Protein AF-A0A940HJF2-F1 (afdb_monomer_lite)

Radius of gyration: 13.8 Å; chains: 1; bounding box: 42×24×44 Å

Sequence (99 aa):
MKKKEFRISFDLPIRGSDIVVPMTAIAELHHSEPYYLLRTIEIISKKNGSTKGDVFLRELRIKQLKGEKENIWVHCDTGRESELSRSAGLAIEASGNDE

Structure (mmCIF, N/CA/C/O backbone):
data_AF-A0A940HJF2-F1
#
_entry.id   AF-A0A940HJF2-F1
#
loop_
_atom_site.group_PDB
_atom_site.id
_atom_site.type_symbol
_atom_site.label_atom_id
_atom_site.label_alt_id
_atom_site.label_comp_id
_atom_site.label_asym_id
_atom_site.label_entity_id
_atom_site.label_seq_id
_atom_site.pdbx_PDB_ins_code
_atom_site.Cartn_x
_atom_site.Cartn_y
_atom_site.Cartn_z
_atom_site.occupancy
_atom_site.B_iso_or_equiv
_atom_site.auth_seq_id
_atom_site.auth_comp_id
_atom_site.auth_asym_id
_atom_site.auth_atom_id
_atom_site.pdbx_PDB_model_num
ATOM 1 N N . MET A 1 1 ? 23.747 -4.749 -2.244 1.00 44.94 1 MET A N 1
ATOM 2 C CA . MET A 1 1 ? 23.207 -3.409 -1.915 1.00 44.94 1 MET A CA 1
ATOM 3 C C . MET A 1 1 ? 22.295 -3.553 -0.710 1.00 44.94 1 MET A C 1
ATOM 5 O O . MET A 1 1 ? 21.502 -4.487 -0.702 1.00 44.94 1 MET A O 1
ATOM 9 N N . LYS A 1 2 ? 22.442 -2.715 0.327 1.00 49.69 2 LYS A N 1
ATOM 10 C CA . LYS A 1 2 ? 21.482 -2.692 1.442 1.00 49.69 2 LYS A CA 1
ATOM 11 C C . LYS A 1 2 ? 20.130 -2.247 0.877 1.00 49.69 2 LYS A C 1
ATOM 13 O O . LYS A 1 2 ? 20.080 -1.245 0.172 1.00 49.69 2 LYS A O 1
ATOM 18 N N . LYS A 1 3 ? 19.076 -3.017 1.133 1.00 62.78 3 LYS A N 1
ATOM 19 C CA . LYS A 1 3 ? 17.700 -2.659 0.775 1.00 62.78 3 LYS A CA 1
ATOM 20 C C . LYS A 1 3 ? 17.348 -1.365 1.530 1.00 62.78 3 LYS A C 1
ATOM 22 O O . LYS A 1 3 ? 17.532 -1.332 2.746 1.00 62.78 3 LYS A O 1
ATOM 27 N N . LYS A 1 4 ? 16.961 -0.286 0.831 1.00 80.44 4 LYS A N 1
ATOM 28 C CA . LYS A 1 4 ? 16.527 0.975 1.470 1.00 80.44 4 LYS A CA 1
ATOM 29 C C . LYS A 1 4 ? 15.100 0.735 1.962 1.00 80.44 4 LYS A C 1
ATOM 31 O O . LYS A 1 4 ? 14.167 0.713 1.164 1.00 80.44 4 LYS A O 1
ATOM 36 N N . GLU A 1 5 ? 14.972 0.465 3.255 1.00 90.62 5 GLU A N 1
ATOM 37 C CA . GLU A 1 5 ? 13.689 0.336 3.943 1.00 90.62 5 GLU A CA 1
ATOM 38 C C . GLU A 1 5 ? 13.383 1.631 4.697 1.00 90.62 5 GLU A C 1
ATOM 40 O O . GLU A 1 5 ? 14.281 2.237 5.285 1.00 90.62 5 GLU A O 1
ATOM 45 N N . PHE A 1 6 ? 12.122 2.049 4.694 1.00 92.25 6 PHE A N 1
ATOM 46 C CA . PHE A 1 6 ? 11.652 3.201 5.461 1.00 92.25 6 PHE A CA 1
ATOM 47 C C . PHE A 1 6 ? 10.230 2.962 5.961 1.00 92.25 6 PHE A C 1
ATOM 49 O O . PHE A 1 6 ? 9.485 2.150 5.413 1.00 92.25 6 PHE A O 1
ATOM 56 N N . ARG A 1 7 ? 9.858 3.642 7.046 1.00 92.56 7 ARG A N 1
ATOM 57 C CA . ARG A 1 7 ? 8.510 3.556 7.605 1.00 92.56 7 ARG A CA 1
ATOM 58 C C . ARG A 1 7 ? 7.634 4.632 6.980 1.00 92.56 7 ARG A C 1
ATOM 60 O O . ARG A 1 7 ? 8.032 5.789 6.953 1.00 92.56 7 ARG A O 1
ATOM 67 N N . ILE A 1 8 ? 6.436 4.244 6.563 1.00 93.75 8 ILE A N 1
ATOM 68 C CA . ILE A 1 8 ? 5.380 5.160 6.136 1.00 93.75 8 ILE A CA 1
ATOM 69 C C . ILE A 1 8 ? 4.223 5.116 7.129 1.00 93.75 8 ILE A C 1
ATOM 71 O O . ILE A 1 8 ? 3.928 4.066 7.707 1.00 93.75 8 ILE A O 1
ATOM 75 N N . SER A 1 9 ? 3.561 6.255 7.288 1.00 93.81 9 SER A N 1
ATOM 76 C CA . SER A 1 9 ? 2.299 6.391 8.012 1.00 93.81 9 SER A CA 1
ATOM 77 C C . SER A 1 9 ? 1.272 6.966 7.052 1.00 93.81 9 SER A C 1
ATOM 79 O O . SER A 1 9 ? 1.584 7.900 6.316 1.00 93.81 9 SER A O 1
ATOM 81 N N . PHE A 1 10 ? 0.069 6.406 7.030 1.00 94.12 10 PHE A N 1
ATOM 82 C CA . PHE A 1 10 ? -0.975 6.843 6.111 1.00 94.12 10 PHE A CA 1
ATOM 83 C C . PHE A 1 10 ? -2.362 6.595 6.679 1.00 94.12 10 PHE A C 1
ATOM 85 O O . PHE A 1 10 ? -2.563 5.728 7.524 1.00 94.12 10 PHE A O 1
ATOM 92 N N . ASP A 1 11 ? -3.320 7.344 6.159 1.00 94.75 11 ASP A N 1
ATOM 93 C CA . ASP A 1 11 ? -4.722 7.242 6.520 1.00 94.75 11 ASP A CA 1
ATOM 94 C C . ASP A 1 11 ? -5.472 6.459 5.436 1.00 94.75 11 ASP A C 1
ATOM 96 O O . ASP A 1 11 ? -5.438 6.804 4.249 1.00 94.75 11 ASP A O 1
ATOM 100 N N . LEU A 1 12 ? -6.130 5.368 5.836 1.00 94.25 12 LEU A N 1
ATOM 101 C CA . LEU A 1 12 ? -6.951 4.542 4.956 1.00 94.25 12 LEU A CA 1
ATOM 102 C C . LEU A 1 12 ? -8.431 4.926 5.114 1.00 94.25 12 LEU A C 1
ATOM 104 O O . LEU A 1 12 ? -9.045 4.555 6.121 1.00 94.25 12 LEU A O 1
ATOM 108 N N . PRO A 1 13 ? -9.033 5.644 4.151 1.00 93.81 13 PRO A N 1
ATOM 109 C CA . PRO A 1 13 ? -10.460 5.929 4.187 1.00 93.81 13 PRO A CA 1
ATOM 110 C C . PRO A 1 13 ? -11.275 4.663 3.889 1.00 93.81 13 PRO A C 1
ATOM 112 O O . PRO A 1 13 ? -10.975 3.899 2.968 1.00 93.81 13 PRO A O 1
ATOM 115 N N . ILE A 1 14 ? -12.347 4.446 4.651 1.00 90.00 14 ILE A N 1
ATOM 116 C CA . ILE A 1 14 ? -13.290 3.356 4.401 1.00 90.00 14 ILE A CA 1
ATOM 117 C C . ILE A 1 14 ? -14.394 3.855 3.473 1.00 90.00 14 ILE A C 1
ATOM 119 O O . ILE A 1 14 ? -15.219 4.693 3.841 1.00 90.00 14 ILE A O 1
ATOM 123 N N . ARG A 1 15 ? -14.417 3.309 2.254 1.00 87.25 15 ARG A N 1
ATOM 124 C CA . ARG A 1 15 ? -15.351 3.709 1.197 1.00 87.25 15 ARG A CA 1
ATOM 125 C C . ARG A 1 15 ? -16.804 3.669 1.678 1.00 87.25 15 ARG A C 1
ATOM 127 O O . ARG A 1 15 ? -17.283 2.639 2.141 1.00 87.25 15 ARG A O 1
ATOM 134 N N . GLY A 1 16 ? -17.510 4.781 1.480 1.00 90.62 16 GLY A N 1
ATOM 135 C CA . GLY A 1 16 ? -18.914 4.924 1.872 1.00 90.62 16 GLY A CA 1
ATOM 136 C C . GLY A 1 16 ? -19.122 5.286 3.345 1.00 90.62 16 GLY A C 1
ATOM 137 O O . GLY A 1 16 ? -20.241 5.172 3.833 1.00 90.62 16 GLY A O 1
ATOM 138 N N . SER A 1 17 ? -18.071 5.711 4.048 1.00 92.94 17 SER A N 1
ATOM 139 C CA . SER A 1 17 ? -18.153 6.210 5.420 1.00 92.94 17 SER A CA 1
ATOM 140 C C . SER A 1 17 ? -17.157 7.344 5.660 1.00 92.94 17 SER A C 1
ATOM 142 O O . SER A 1 17 ? -16.181 7.473 4.924 1.00 92.94 17 SER A O 1
ATOM 144 N N . ASP A 1 18 ? -17.357 8.092 6.743 1.00 91.62 18 ASP A N 1
ATOM 145 C CA . ASP A 1 18 ? -16.402 9.101 7.225 1.00 91.62 18 ASP A CA 1
ATOM 146 C C . ASP A 1 18 ? -15.294 8.488 8.106 1.00 91.62 18 ASP A C 1
ATOM 148 O O . ASP A 1 18 ? -14.543 9.193 8.781 1.00 91.62 18 ASP A O 1
ATOM 152 N N . ILE A 1 19 ? -15.206 7.153 8.152 1.00 90.69 19 ILE A N 1
ATOM 153 C CA . ILE A 1 19 ? -14.219 6.443 8.962 1.00 90.69 19 ILE A CA 1
ATOM 154 C C . ILE A 1 19 ? -12.874 6.454 8.238 1.00 90.69 19 ILE A C 1
ATOM 156 O O . ILE A 1 19 ? -12.753 5.999 7.098 1.00 90.69 19 ILE A O 1
ATOM 160 N N . VAL A 1 20 ? -11.849 6.904 8.957 1.00 91.88 20 VAL A N 1
ATOM 161 C CA . VAL A 1 20 ? -10.450 6.877 8.530 1.00 91.88 20 VAL A CA 1
ATOM 162 C C . VAL A 1 20 ? -9.655 6.009 9.495 1.00 91.88 20 VAL A C 1
ATOM 164 O O . VAL A 1 20 ? -9.697 6.212 10.711 1.00 91.88 20 VAL A 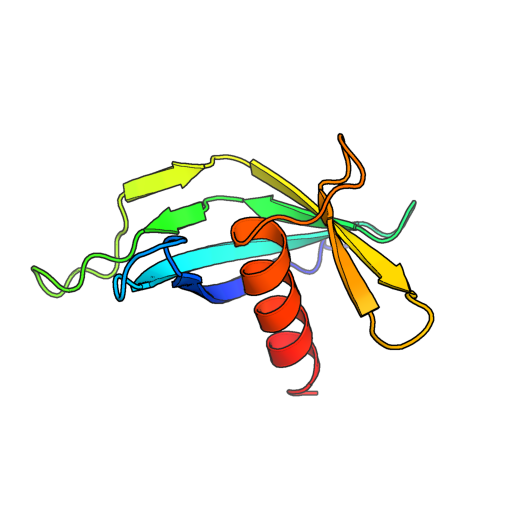O 1
ATOM 167 N N . VAL A 1 21 ? -8.943 5.025 8.951 1.00 91.00 21 VAL A N 1
ATOM 168 C CA . VAL A 1 21 ? -8.133 4.083 9.721 1.00 91.00 21 VAL A CA 1
ATOM 169 C C . VAL A 1 21 ? -6.659 4.469 9.583 1.00 91.00 21 VAL A C 1
ATOM 171 O O . VAL A 1 21 ? -6.096 4.298 8.502 1.00 91.00 21 VAL A O 1
ATOM 174 N N . PRO A 1 22 ? -6.011 4.977 10.644 1.00 92.94 22 PRO A N 1
ATOM 175 C CA . PRO A 1 22 ? -4.594 5.309 10.593 1.00 92.94 22 PRO A CA 1
ATOM 176 C C . PRO A 1 22 ? -3.758 4.029 10.562 1.00 92.94 22 PRO A C 1
ATOM 178 O O . PRO A 1 22 ? -3.984 3.096 11.340 1.00 92.94 22 PRO A O 1
ATOM 181 N N . MET A 1 23 ? -2.776 3.988 9.670 1.00 92.88 23 MET A N 1
ATOM 182 C CA . MET A 1 23 ? -1.956 2.815 9.394 1.00 92.88 23 MET A CA 1
ATOM 183 C C . MET A 1 23 ? -0.464 3.150 9.391 1.00 92.88 23 MET A C 1
ATOM 185 O O . MET A 1 23 ? -0.067 4.275 9.086 1.00 92.88 23 MET A O 1
ATOM 189 N N . THR A 1 24 ? 0.374 2.151 9.677 1.00 94.19 24 THR A N 1
ATOM 190 C CA . THR A 1 24 ? 1.811 2.200 9.352 1.00 94.19 24 THR A CA 1
ATOM 191 C C . THR A 1 24 ? 2.228 0.993 8.535 1.00 94.19 24 THR A C 1
ATOM 193 O O . THR A 1 24 ? 1.598 -0.060 8.620 1.00 94.19 24 THR A O 1
ATOM 196 N N . ALA A 1 25 ? 3.300 1.138 7.761 1.00 94.06 25 ALA A N 1
ATOM 197 C CA . ALA A 1 25 ? 3.952 0.030 7.077 1.00 94.06 25 ALA A CA 1
ATOM 198 C C . ALA A 1 25 ? 5.457 0.285 6.936 1.00 94.06 25 ALA A C 1
ATOM 200 O O . ALA A 1 25 ? 5.920 1.426 6.993 1.00 94.06 25 ALA A O 1
ATOM 201 N N . ILE A 1 26 ? 6.225 -0.780 6.717 1.00 93.94 26 ILE A N 1
ATOM 202 C CA . ILE A 1 26 ? 7.622 -0.699 6.281 1.00 93.94 26 ILE A CA 1
ATOM 203 C C . ILE A 1 26 ? 7.642 -0.870 4.765 1.00 93.94 26 ILE A C 1
ATOM 205 O O . ILE A 1 26 ? 7.239 -1.917 4.268 1.00 93.94 26 ILE A O 1
ATOM 209 N N . ALA A 1 27 ? 8.104 0.140 4.038 1.00 94.62 27 ALA A N 1
ATOM 210 C CA . ALA A 1 27 ? 8.250 0.109 2.591 1.00 94.62 27 ALA A CA 1
ATOM 211 C C . ALA A 1 27 ? 9.685 -0.271 2.199 1.00 94.62 27 ALA A C 1
ATOM 213 O O . ALA A 1 27 ? 10.645 0.335 2.673 1.00 94.62 27 ALA A O 1
ATOM 214 N N . GLU A 1 28 ? 9.827 -1.252 1.309 1.00 93.69 28 GLU A N 1
ATOM 215 C CA . GLU A 1 28 ? 11.089 -1.649 0.678 1.00 93.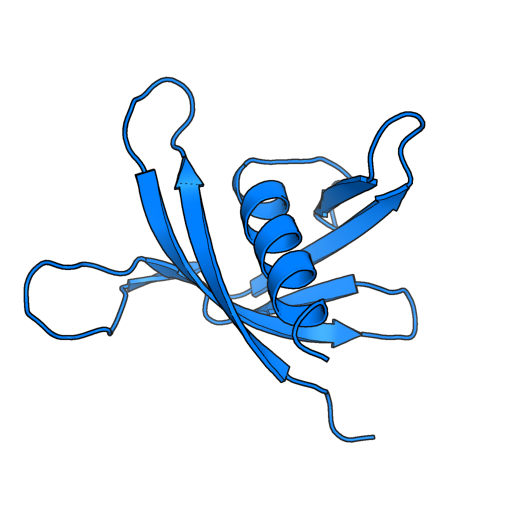69 28 GLU A CA 1
ATOM 216 C C . GLU A 1 28 ? 10.998 -1.438 -0.841 1.00 93.69 28 GLU A C 1
ATOM 218 O O . GLU A 1 28 ? 10.114 -2.003 -1.487 1.00 93.69 28 GLU A O 1
ATOM 223 N N . LEU A 1 29 ? 11.924 -0.671 -1.428 1.00 91.75 29 LEU A N 1
ATOM 224 C CA . LEU A 1 29 ? 12.015 -0.499 -2.884 1.00 91.75 29 LEU A CA 1
ATOM 225 C C . LEU A 1 29 ? 12.781 -1.658 -3.543 1.00 91.75 29 LEU A C 1
ATOM 227 O O . LEU A 1 29 ? 13.921 -1.955 -3.182 1.00 91.75 29 LEU A O 1
ATOM 231 N N . HIS A 1 30 ? 12.182 -2.259 -4.571 1.00 89.94 30 HIS A N 1
ATOM 232 C CA . HIS A 1 30 ? 12.798 -3.273 -5.426 1.00 89.94 30 HIS A CA 1
ATOM 233 C C . HIS A 1 30 ? 13.079 -2.706 -6.825 1.00 89.94 30 HIS A C 1
ATOM 235 O O . HIS A 1 30 ? 12.211 -2.082 -7.420 1.00 89.94 30 HIS A O 1
ATOM 241 N N . HIS A 1 31 ? 14.289 -2.919 -7.362 1.00 80.44 31 HIS A N 1
ATOM 242 C CA . HIS A 1 31 ? 14.780 -2.206 -8.558 1.00 80.44 31 HIS A CA 1
ATOM 243 C C . HIS A 1 31 ? 14.698 -2.972 -9.891 1.00 80.44 31 HIS A C 1
ATOM 245 O O . HIS A 1 31 ? 14.844 -2.348 -10.936 1.00 80.44 31 HIS A O 1
ATOM 251 N N . SER A 1 32 ? 14.512 -4.298 -9.893 1.00 72.81 32 SER A N 1
ATOM 252 C CA . SER A 1 32 ? 14.477 -5.088 -11.142 1.00 72.81 32 SER A CA 1
ATOM 253 C C . SER A 1 32 ? 13.238 -4.786 -11.992 1.00 72.81 32 SER A C 1
ATOM 255 O O . SER A 1 32 ? 13.313 -4.776 -13.213 1.00 72.81 32 SER A O 1
ATOM 257 N N . GLU A 1 33 ? 12.130 -4.480 -11.320 1.00 77.75 33 GLU A N 1
ATOM 258 C CA . GLU A 1 33 ? 10.936 -3.806 -11.828 1.00 77.75 33 GLU A CA 1
ATOM 259 C C . GLU A 1 33 ? 10.507 -2.883 -10.682 1.00 77.75 33 GLU A C 1
ATOM 261 O O . GLU A 1 33 ? 10.277 -3.411 -9.595 1.00 77.75 33 GLU A O 1
ATOM 266 N N . PRO A 1 34 ? 10.481 -1.546 -10.830 1.00 86.88 34 PRO A N 1
ATOM 267 C CA . PRO A 1 34 ? 10.284 -0.660 -9.688 1.00 86.88 34 PRO A CA 1
ATOM 268 C C . PRO A 1 34 ? 8.922 -0.904 -9.030 1.00 86.88 34 PRO A C 1
ATOM 270 O O . PRO A 1 34 ? 7.877 -0.512 -9.551 1.00 86.88 34 PRO A O 1
ATOM 273 N N . TYR A 1 35 ? 8.949 -1.564 -7.874 1.00 93.25 35 TYR A N 1
ATOM 274 C CA . TYR A 1 35 ? 7.799 -1.781 -7.006 1.00 93.25 35 TYR A CA 1
ATOM 275 C C . TYR A 1 35 ? 8.216 -1.624 -5.545 1.00 93.25 35 TYR A C 1
ATOM 277 O O . TYR A 1 35 ? 9.378 -1.821 -5.180 1.00 93.25 35 TYR A O 1
ATOM 285 N N . TYR A 1 36 ? 7.245 -1.296 -4.702 1.00 94.38 36 TYR A N 1
ATOM 286 C CA . TYR A 1 36 ? 7.405 -1.251 -3.258 1.00 94.38 36 TYR A CA 1
ATOM 287 C C . TYR A 1 36 ? 6.766 -2.485 -2.634 1.00 94.38 36 TYR A C 1
ATOM 289 O O . TYR A 1 36 ? 5.605 -2.809 -2.899 1.00 94.38 36 TYR A O 1
ATOM 297 N N . LEU A 1 37 ? 7.536 -3.178 -1.801 1.00 95.06 37 LEU A N 1
ATOM 298 C CA . LEU A 1 37 ? 7.031 -4.194 -0.892 1.00 95.06 37 LEU A CA 1
ATOM 299 C C . LEU A 1 37 ? 6.728 -3.519 0.444 1.00 95.06 37 LEU A C 1
ATOM 301 O O . LEU A 1 37 ? 7.637 -3.112 1.163 1.00 95.06 37 LEU A O 1
ATOM 305 N N . LEU A 1 38 ? 5.449 -3.408 0.769 1.00 94.62 38 LEU A N 1
ATOM 306 C CA . LEU A 1 38 ? 4.984 -2.977 2.076 1.00 94.62 38 LEU A CA 1
ATOM 307 C C . LEU A 1 38 ? 4.897 -4.192 2.988 1.00 94.62 38 LEU A C 1
ATOM 309 O O . LEU A 1 38 ? 4.241 -5.173 2.641 1.00 94.62 38 LEU A O 1
ATOM 313 N N . ARG A 1 39 ? 5.532 -4.126 4.153 1.00 93.12 39 ARG A N 1
ATOM 314 C CA . ARG A 1 39 ? 5.481 -5.156 5.193 1.00 93.12 39 ARG A CA 1
ATOM 315 C C . ARG A 1 39 ? 4.940 -4.594 6.488 1.00 93.12 39 ARG A C 1
ATOM 317 O O . ARG A 1 39 ? 4.955 -3.379 6.689 1.00 93.12 39 ARG A O 1
ATOM 3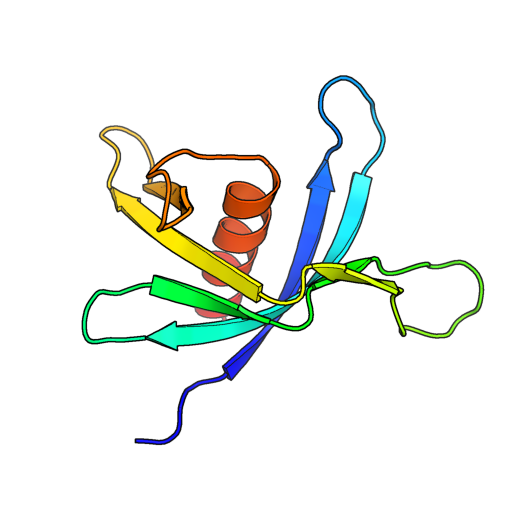24 N N . THR A 1 40 ? 4.487 -5.508 7.349 1.00 90.44 40 THR A N 1
ATOM 325 C CA . THR A 1 40 ? 4.004 -5.199 8.704 1.00 90.44 40 THR A CA 1
ATOM 326 C C . THR A 1 40 ? 2.995 -4.052 8.670 1.00 90.44 40 THR A C 1
ATOM 328 O O . THR A 1 40 ? 3.205 -3.018 9.298 1.00 90.44 40 THR A O 1
ATOM 331 N N . ILE A 1 41 ? 1.948 -4.203 7.850 1.00 91.06 41 ILE A N 1
ATOM 332 C CA . ILE A 1 41 ? 0.906 -3.187 7.72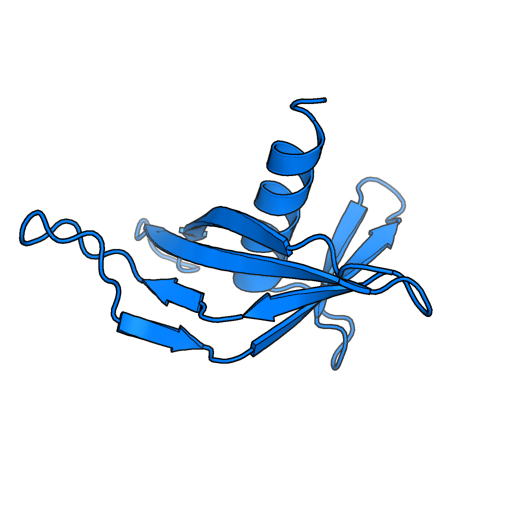5 1.00 91.06 41 ILE A CA 1
ATOM 333 C C . ILE A 1 41 ? 0.034 -3.281 8.975 1.00 91.06 41 ILE A C 1
ATOM 335 O O . ILE A 1 41 ? -0.658 -4.279 9.186 1.00 91.06 41 ILE A O 1
ATOM 339 N N . GLU A 1 42 ? 0.096 -2.253 9.810 1.00 93.19 42 GLU A N 1
ATOM 340 C CA . GLU A 1 42 ? -0.501 -2.218 11.145 1.00 93.19 42 GLU A CA 1
ATOM 341 C C . GLU A 1 42 ? -1.566 -1.124 11.236 1.00 93.19 42 GLU A C 1
ATOM 343 O O . GLU A 1 42 ? -1.343 -0.010 10.762 1.00 93.19 42 GLU A O 1
ATOM 348 N N . ILE A 1 43 ? -2.703 -1.417 11.876 1.00 90.25 43 ILE A N 1
ATOM 349 C CA . ILE A 1 43 ? -3.710 -0.407 12.243 1.00 90.25 43 ILE A CA 1
ATOM 350 C C . ILE A 1 43 ? -3.293 0.245 13.557 1.00 90.25 43 ILE A C 1
ATOM 352 O O . ILE A 1 43 ? -3.226 -0.426 14.585 1.00 90.25 43 ILE A O 1
ATOM 356 N N . ILE A 1 44 ? -3.078 1.558 13.566 1.00 86.50 44 ILE A N 1
ATOM 357 C CA . ILE A 1 44 ? -2.708 2.281 14.784 1.00 86.50 44 ILE A CA 1
ATOM 358 C C . ILE A 1 44 ? -3.960 2.545 15.623 1.00 86.50 44 ILE A C 1
ATOM 360 O O . ILE A 1 44 ? -4.800 3.378 15.286 1.00 86.50 44 ILE A O 1
ATOM 364 N N . SER A 1 45 ? -4.075 1.897 16.778 1.00 73.69 45 SER A N 1
ATOM 365 C CA . SER A 1 45 ? -5.112 2.248 17.747 1.00 73.69 45 SER A CA 1
ATOM 366 C C . SER A 1 45 ? -4.616 3.358 18.672 1.00 73.69 45 SER A C 1
ATOM 368 O O . SER A 1 45 ? -3.682 3.165 19.446 1.00 73.69 45 SER A O 1
ATOM 370 N N . LYS A 1 46 ? -5.271 4.527 18.668 1.00 62.81 46 LYS A N 1
ATOM 371 C CA . LYS A 1 46 ? -4.972 5.610 19.631 1.00 62.81 46 LYS A CA 1
ATOM 372 C C . LYS A 1 46 ? -5.388 5.275 21.072 1.00 62.81 46 LYS A C 1
ATOM 374 O O . LYS A 1 46 ? -5.208 6.101 21.963 1.00 62.81 46 LYS A O 1
ATOM 379 N N . LYS A 1 47 ? -5.973 4.098 21.326 1.00 57.53 47 LYS A N 1
ATOM 380 C CA . LYS A 1 47 ? -6.788 3.888 22.525 1.00 57.53 47 LYS A CA 1
ATOM 381 C C . LYS A 1 47 ? -6.014 3.791 23.844 1.00 57.53 47 LYS A C 1
ATOM 383 O O . LYS A 1 47 ? -6.654 3.998 24.857 1.00 57.53 47 LYS A O 1
ATOM 388 N N . ASN A 1 48 ? -4.697 3.546 23.869 1.00 50.66 48 ASN A N 1
ATOM 389 C CA . ASN A 1 48 ? -3.969 3.297 25.133 1.00 50.66 48 ASN A CA 1
ATOM 390 C C . ASN A 1 48 ? -2.513 3.819 25.192 1.00 50.66 48 ASN A C 1
ATOM 392 O O . ASN A 1 48 ? -1.707 3.301 25.960 1.00 50.66 48 ASN A O 1
ATOM 396 N N . GLY A 1 49 ? -2.122 4.807 24.382 1.00 53.25 49 GLY A N 1
ATOM 397 C CA . GLY A 1 49 ? -0.751 5.355 24.424 1.00 53.25 49 GLY A CA 1
ATOM 398 C C . GLY A 1 49 ? 0.360 4.402 23.946 1.00 53.25 49 GLY A C 1
ATOM 399 O O . GLY A 1 49 ? 1.520 4.800 23.895 1.00 53.25 49 GLY A O 1
ATOM 400 N N . SER A 1 50 ? 0.029 3.170 23.544 1.00 53.72 50 SER A N 1
ATOM 401 C CA . SER A 1 50 ? 0.937 2.267 22.841 1.00 53.72 50 SER A CA 1
ATOM 402 C C . SER A 1 50 ? 0.744 2.395 21.333 1.00 53.72 50 SER A C 1
ATOM 404 O O . SER A 1 50 ? -0.326 2.088 20.817 1.00 53.72 50 SER A O 1
ATOM 406 N N . THR A 1 51 ? 1.798 2.764 20.612 1.00 57.44 51 THR A N 1
ATOM 407 C CA . THR A 1 51 ? 1.827 2.869 19.141 1.00 57.44 51 THR A CA 1
ATOM 408 C C . THR A 1 51 ? 1.862 1.514 18.423 1.00 57.44 51 THR A C 1
ATOM 410 O O . THR A 1 51 ? 2.088 1.475 17.219 1.00 57.44 51 THR A O 1
ATOM 413 N N . LYS A 1 52 ? 1.694 0.399 19.148 1.00 59.41 52 LYS A N 1
ATOM 414 C CA . LYS A 1 52 ? 1.631 -0.936 18.548 1.00 59.41 52 LYS A CA 1
ATOM 415 C C . LYS A 1 52 ? 0.250 -1.146 17.950 1.00 59.41 52 LYS A C 1
ATOM 417 O O . LYS A 1 52 ? -0.742 -1.084 18.677 1.00 59.41 52 LYS A O 1
ATOM 422 N N . GLY A 1 53 ? 0.214 -1.362 16.641 1.00 65.62 53 GLY A N 1
ATOM 423 C CA . GLY A 1 53 ? -1.007 -1.672 15.925 1.00 65.62 53 GLY A CA 1
ATOM 424 C C . GLY A 1 53 ? -1.240 -3.169 15.776 1.00 65.62 53 GLY A C 1
ATOM 425 O O . GLY A 1 53 ? -0.309 -3.971 15.862 1.00 65.62 53 GLY A O 1
ATOM 426 N N . ASP A 1 54 ? -2.493 -3.544 15.534 1.00 78.38 54 ASP A N 1
ATOM 427 C CA . ASP A 1 54 ? -2.815 -4.903 15.108 1.00 78.38 54 ASP A CA 1
ATOM 428 C C . ASP A 1 54 ? -2.374 -5.078 13.652 1.00 78.38 54 ASP A C 1
ATOM 430 O O . ASP A 1 54 ? -2.661 -4.232 12.797 1.00 78.38 54 ASP A O 1
ATOM 434 N N . VAL A 1 55 ? -1.662 -6.174 13.364 1.00 80.88 55 VAL A N 1
ATOM 435 C CA . VAL A 1 55 ? -1.220 -6.489 12.000 1.00 80.88 55 VAL A CA 1
ATOM 436 C C . VAL A 1 55 ? -2.450 -6.780 11.147 1.00 80.88 55 VAL A C 1
ATOM 438 O O . VAL A 1 55 ? -3.103 -7.809 11.306 1.00 80.88 55 VAL A O 1
ATOM 441 N N . PHE A 1 56 ? -2.739 -5.873 10.221 1.00 84.25 56 PHE A N 1
ATOM 442 C CA . PHE A 1 56 ? -3.841 -5.980 9.276 1.00 84.25 56 PHE A CA 1
ATOM 443 C C . PHE A 1 56 ? -3.459 -6.837 8.073 1.00 84.25 56 PHE A C 1
ATOM 445 O O . PHE A 1 56 ? -4.198 -7.736 7.676 1.00 84.25 56 PHE A O 1
ATOM 452 N N . LEU A 1 57 ? -2.278 -6.581 7.506 1.00 86.62 57 LEU A N 1
ATOM 453 C CA . LEU A 1 57 ? -1.789 -7.286 6.329 1.00 86.62 57 LEU A CA 1
ATOM 454 C C . LEU A 1 57 ? -0.282 -7.513 6.443 1.00 86.62 57 LEU A C 1
ATOM 456 O O . LEU A 1 57 ? 0.484 -6.626 6.819 1.00 86.62 57 LEU A O 1
ATOM 460 N N . ARG A 1 58 ? 0.154 -8.735 6.129 1.00 85.75 58 ARG A N 1
ATOM 461 C CA . ARG A 1 58 ? 1.568 -9.107 6.265 1.00 85.75 58 ARG A CA 1
ATOM 462 C C . ARG A 1 58 ? 2.428 -8.436 5.209 1.00 85.75 58 ARG A C 1
ATOM 464 O O . ARG A 1 58 ? 3.467 -7.878 5.549 1.00 8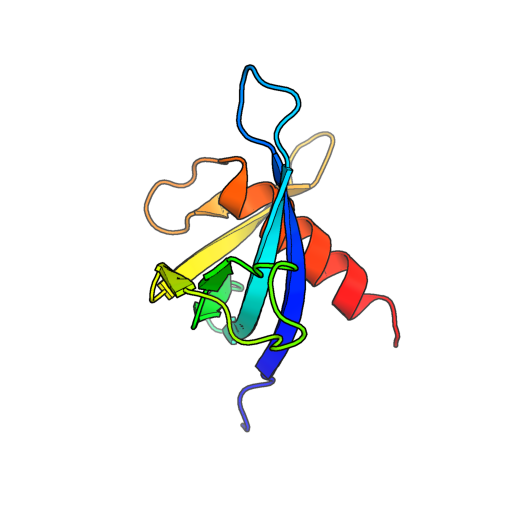5.75 58 ARG A O 1
ATOM 471 N N . GLU A 1 59 ? 1.983 -8.512 3.959 1.00 93.19 59 GLU A N 1
ATOM 472 C CA . GLU A 1 59 ? 2.714 -8.005 2.808 1.00 93.19 59 GLU A CA 1
ATOM 473 C C . GLU A 1 59 ? 1.754 -7.468 1.744 1.00 93.19 59 GLU A C 1
ATOM 475 O O . GLU A 1 59 ? 0.699 -8.054 1.501 1.00 93.19 59 GLU A O 1
ATOM 480 N N . LEU A 1 60 ? 2.149 -6.382 1.084 1.00 94.50 60 LEU A N 1
ATOM 481 C CA . LEU A 1 60 ? 1.484 -5.841 -0.095 1.00 94.50 60 LEU A CA 1
ATOM 482 C C . LEU A 1 60 ? 2.535 -5.379 -1.096 1.00 94.50 60 LEU A C 1
ATOM 484 O O . LEU A 1 60 ? 3.486 -4.695 -0.728 1.00 94.50 60 LEU A O 1
ATOM 488 N N . ARG A 1 61 ? 2.364 -5.728 -2.370 1.00 95.81 61 ARG A N 1
ATOM 489 C CA . ARG A 1 61 ? 3.239 -5.246 -3.443 1.00 95.81 61 ARG A CA 1
ATOM 490 C C . ARG A 1 61 ? 2.492 -4.223 -4.267 1.00 95.81 61 ARG A C 1
ATOM 492 O O . ARG A 1 61 ? 1.497 -4.569 -4.902 1.00 95.81 61 ARG A O 1
ATOM 499 N N . ILE A 1 62 ? 2.998 -2.999 -4.299 1.00 96.56 62 ILE A N 1
ATOM 500 C CA . ILE A 1 62 ? 2.421 -1.925 -5.103 1.00 96.56 62 ILE A CA 1
ATOM 501 C C . ILE A 1 62 ? 3.454 -1.341 -6.054 1.00 96.56 62 ILE A C 1
ATOM 503 O O . ILE A 1 62 ? 4.648 -1.332 -5.766 1.00 96.56 62 ILE A O 1
ATOM 507 N N . LYS A 1 63 ? 2.988 -0.836 -7.189 1.00 95.44 63 LYS A N 1
ATOM 508 C CA . LYS A 1 63 ? 3.813 -0.104 -8.147 1.00 95.44 63 LYS A CA 1
ATOM 509 C C . LYS A 1 63 ? 3.074 1.130 -8.632 1.00 95.44 63 LYS A C 1
ATOM 511 O O . LYS A 1 63 ? 1.843 1.148 -8.672 1.00 95.44 63 LYS A O 1
ATOM 516 N N . GLN A 1 64 ? 3.842 2.137 -9.017 1.00 95.00 64 GLN A N 1
ATOM 517 C CA . GLN A 1 64 ? 3.312 3.335 -9.641 1.00 95.00 64 GLN A CA 1
ATOM 518 C C . GLN A 1 64 ? 3.160 3.080 -11.144 1.00 95.00 64 GLN A C 1
ATOM 520 O O . GLN A 1 64 ? 4.094 2.618 -11.804 1.00 95.00 64 GLN A O 1
ATOM 525 N N . LEU A 1 65 ? 1.986 3.371 -11.693 1.00 93.31 65 LEU A N 1
ATOM 526 C CA . LEU A 1 65 ? 1.769 3.458 -13.131 1.00 93.31 65 LEU A CA 1
ATOM 527 C C . LEU A 1 65 ? 1.631 4.928 -13.508 1.00 93.31 65 LEU A C 1
ATOM 529 O O . LEU A 1 65 ? 0.892 5.673 -12.865 1.00 93.31 65 LEU A O 1
ATOM 533 N N . LYS A 1 66 ? 2.321 5.341 -14.571 1.00 88.69 66 LYS A N 1
ATOM 534 C CA . LYS A 1 66 ? 2.109 6.662 -15.166 1.00 88.69 66 LYS A CA 1
ATOM 535 C C . LYS A 1 66 ? 0.756 6.663 -15.869 1.00 88.69 66 LYS A C 1
ATOM 537 O O . LYS A 1 66 ? 0.604 5.985 -16.884 1.00 88.69 66 LYS A O 1
ATOM 542 N N . GLY A 1 67 ? -0.218 7.376 -15.317 1.00 81.06 67 GLY A N 1
ATOM 543 C CA . GLY A 1 67 ? -1.471 7.660 -16.007 1.00 81.06 67 GLY A CA 1
ATOM 544 C C . GLY A 1 67 ? -1.340 8.888 -16.908 1.00 81.06 67 GLY A C 1
ATOM 545 O O . GLY A 1 67 ? -0.359 9.627 -16.851 1.00 81.06 67 GLY A O 1
ATOM 546 N N . GLU A 1 68 ? -2.347 9.114 -17.752 1.00 79.69 68 GLU A N 1
ATOM 547 C CA . GLU A 1 68 ? -2.371 10.254 -18.683 1.00 79.69 68 GLU A CA 1
ATOM 548 C C . GLU A 1 68 ? -2.503 11.611 -17.974 1.00 79.69 68 GLU A C 1
ATOM 550 O O . GLU A 1 68 ? -2.053 12.628 -18.497 1.00 79.69 68 GLU A O 1
ATOM 555 N N . LYS A 1 69 ? -3.136 11.630 -16.794 1.00 82.06 69 LYS A N 1
ATOM 556 C CA . LYS A 1 69 ? -3.387 12.843 -15.996 1.00 82.06 69 LYS A CA 1
ATOM 557 C C . LYS A 1 69 ? -2.631 12.854 -14.675 1.00 82.06 69 LYS A C 1
ATOM 559 O O . LYS A 1 69 ? -2.171 13.906 -14.247 1.00 82.06 69 LYS A O 1
ATOM 564 N N . GLU A 1 70 ? -2.516 11.695 -14.041 1.0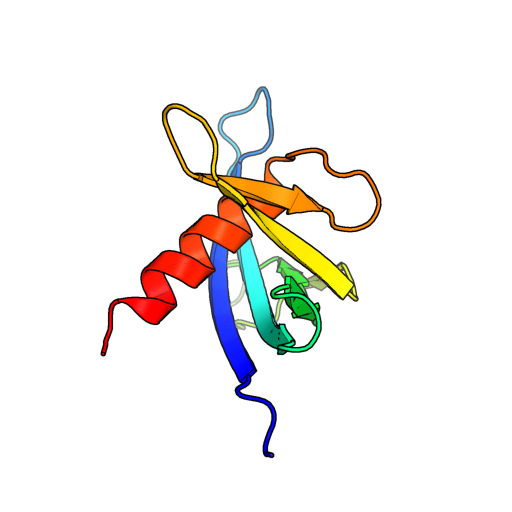0 85.50 70 GLU A N 1
ATOM 565 C CA . GLU A 1 70 ? -1.848 11.524 -12.758 1.00 85.50 70 GLU A CA 1
ATOM 566 C C . GLU A 1 70 ? -1.211 10.141 -12.669 1.00 85.50 70 GLU A C 1
ATOM 568 O O . GLU A 1 70 ? -1.608 9.203 -13.368 1.00 85.50 70 GLU A O 1
ATOM 573 N N . ASN A 1 71 ? -0.206 10.018 -11.810 1.00 89.62 71 ASN A N 1
ATOM 574 C CA . ASN A 1 71 ? 0.339 8.719 -11.461 1.00 89.62 71 ASN A CA 1
ATOM 575 C C . ASN A 1 71 ? -0.648 7.992 -10.544 1.00 89.62 71 ASN A C 1
ATOM 577 O O . ASN A 1 71 ? -1.188 8.589 -9.618 1.00 89.62 71 ASN A O 1
ATOM 581 N N . ILE A 1 72 ? -0.848 6.697 -10.781 1.00 93.88 72 ILE A N 1
ATOM 582 C CA . ILE A 1 72 ? -1.733 5.858 -9.968 1.00 93.88 72 ILE A CA 1
ATOM 583 C C . ILE A 1 72 ? -0.942 4.742 -9.298 1.00 93.88 72 ILE A C 1
ATOM 585 O O . ILE A 1 72 ? 0.010 4.202 -9.870 1.00 93.88 72 ILE A O 1
ATOM 589 N N . TRP A 1 73 ? -1.358 4.362 -8.095 1.00 95.81 73 TRP A N 1
ATOM 590 C CA . TRP A 1 73 ? -0.715 3.302 -7.326 1.00 95.81 73 TRP A CA 1
ATOM 591 C C . TRP A 1 73 ? -1.569 2.047 -7.321 1.00 95.81 73 TRP A C 1
ATOM 593 O O . TRP A 1 73 ? -2.676 2.009 -6.778 1.00 95.81 73 TRP A O 1
ATOM 603 N N . VAL A 1 74 ? -1.031 0.985 -7.910 1.00 96.25 74 VAL A N 1
ATOM 604 C CA . VAL A 1 74 ? -1.762 -0.263 -8.136 1.00 96.25 74 VAL A CA 1
ATOM 605 C C . VAL A 1 74 ? -1.091 -1.433 -7.447 1.00 96.25 74 VAL A C 1
ATOM 607 O O . VAL A 1 74 ? 0.126 -1.445 -7.252 1.00 96.25 74 VAL A O 1
ATOM 610 N N . HIS A 1 75 ? -1.878 -2.458 -7.137 1.00 95.94 75 HIS A N 1
ATOM 611 C CA . HIS A 1 75 ? -1.331 -3.740 -6.709 1.00 95.94 75 HIS A CA 1
ATOM 612 C C . HIS A 1 75 ? -0.595 -4.424 -7.861 1.00 95.94 75 HIS A C 1
ATOM 614 O O . HIS A 1 75 ? -1.052 -4.410 -9.006 1.00 95.94 75 HIS A O 1
ATOM 620 N N . CYS A 1 76 ? 0.544 -5.046 -7.569 1.00 94.25 76 CYS A N 1
ATOM 621 C CA . CYS A 1 76 ? 1.358 -5.701 -8.594 1.00 94.25 76 CYS A CA 1
ATOM 622 C C . CYS A 1 76 ? 0.695 -6.951 -9.189 1.00 94.25 76 CYS A C 1
ATOM 624 O O . CYS A 1 76 ? 0.957 -7.271 -10.344 1.00 94.25 76 CYS A O 1
ATOM 626 N N . ASP A 1 77 ? -0.138 -7.647 -8.416 1.00 91.75 77 ASP A N 1
ATOM 627 C CA . ASP A 1 77 ? -0.794 -8.902 -8.797 1.00 91.75 77 ASP A CA 1
ATOM 628 C C . ASP A 1 77 ? -2.004 -8.699 -9.723 1.00 91.75 77 ASP A C 1
ATOM 630 O O . ASP A 1 77 ? -2.224 -9.484 -10.642 1.00 91.75 77 ASP A O 1
ATOM 634 N N . THR A 1 78 ? -2.776 -7.636 -9.504 1.00 93.38 78 THR A N 1
ATOM 635 C CA . THR A 1 78 ? -4.018 -7.354 -10.237 1.00 93.38 78 THR A CA 1
ATOM 636 C C . THR A 1 78 ? -3.893 -6.191 -11.213 1.00 93.38 78 THR A C 1
ATOM 638 O O . THR A 1 78 ? -4.733 -6.054 -12.101 1.00 93.38 78 THR A O 1
ATOM 641 N N . GLY A 1 79 ? -2.891 -5.322 -11.042 1.00 93.12 79 GLY A N 1
ATOM 642 C CA . GLY A 1 79 ? -2.772 -4.070 -11.790 1.00 93.12 79 GLY A CA 1
ATOM 643 C C . GLY A 1 79 ? -3.901 -3.075 -11.504 1.00 93.12 79 GLY A C 1
ATOM 644 O O . GLY A 1 79 ? -4.078 -2.128 -12.264 1.00 93.12 79 GLY A O 1
ATOM 645 N N . ARG A 1 80 ? -4.684 -3.289 -10.437 1.00 93.94 80 ARG A N 1
ATOM 646 C CA . ARG A 1 80 ? -5.820 -2.439 -10.062 1.00 93.94 80 ARG A CA 1
ATOM 647 C C . ARG A 1 80 ? -5.465 -1.533 -8.892 1.00 93.94 80 ARG A C 1
ATOM 649 O O . ARG A 1 80 ? -4.725 -1.928 -7.991 1.00 93.94 80 ARG A O 1
ATOM 656 N N . GLU A 1 81 ? -6.033 -0.334 -8.897 1.00 94.69 81 GLU A N 1
ATOM 657 C CA . GLU A 1 81 ? -6.007 0.563 -7.745 1.00 94.69 81 GLU A CA 1
ATOM 658 C C . GLU A 1 81 ? -7.015 0.101 -6.680 1.00 94.69 81 GLU A C 1
ATOM 660 O O . GLU A 1 81 ? -8.094 -0.416 -6.978 1.00 94.69 81 GLU A O 1
ATOM 665 N N . SER A 1 82 ? -6.658 0.322 -5.420 1.00 94.38 82 SER A N 1
ATOM 666 C CA . SER A 1 82 ? -7.555 0.296 -4.270 1.00 94.38 82 SER A CA 1
ATOM 667 C C . SER A 1 82 ? -7.250 1.483 -3.359 1.00 94.38 82 SER A C 1
ATOM 669 O O . SER A 1 82 ? -6.173 2.066 -3.452 1.00 94.38 82 SER A O 1
ATOM 671 N N . GLU A 1 83 ? -8.133 1.754 -2.399 1.00 94.69 83 GLU A N 1
ATOM 672 C CA . GLU A 1 83 ? -7.866 2.721 -1.325 1.00 94.69 83 GLU A CA 1
ATOM 673 C C . GLU A 1 83 ? -6.534 2.444 -0.610 1.00 94.69 83 GLU A C 1
ATOM 675 O O . GLU A 1 83 ? -5.755 3.359 -0.368 1.00 94.69 83 GLU A O 1
ATOM 680 N N . LEU A 1 84 ? -6.218 1.169 -0.353 1.00 94.56 84 LEU A N 1
ATOM 681 C CA . LEU A 1 84 ? -4.982 0.780 0.327 1.00 94.56 84 LEU A CA 1
ATOM 682 C C . LEU A 1 84 ? -3.733 1.063 -0.513 1.00 94.56 84 LEU A C 1
ATOM 684 O O . LEU A 1 84 ? -2.775 1.643 -0.009 1.00 94.56 84 LEU A O 1
ATOM 688 N N . SER A 1 85 ? -3.736 0.662 -1.787 1.00 95.81 85 SER A N 1
ATOM 689 C CA . SER A 1 85 ? -2.595 0.907 -2.678 1.00 95.81 85 SER A CA 1
ATOM 690 C C . SER A 1 85 ? -2.401 2.398 -2.937 1.00 95.81 85 SER A C 1
ATOM 692 O O . SER A 1 85 ? -1.263 2.861 -2.942 1.00 95.81 85 SER A O 1
ATOM 694 N N . ARG A 1 86 ? -3.498 3.153 -3.074 1.00 95.44 86 ARG A N 1
ATOM 695 C CA . ARG A 1 86 ? -3.480 4.603 -3.257 1.00 95.44 86 ARG A CA 1
ATOM 696 C C . ARG A 1 86 ? -2.930 5.330 -2.033 1.00 95.44 86 ARG A C 1
ATOM 698 O O . ARG A 1 86 ? -1.937 6.038 -2.164 1.00 95.44 86 ARG A O 1
ATOM 705 N N . SER A 1 87 ? -3.514 5.127 -0.848 1.00 96.06 87 SER A N 1
ATOM 706 C CA . SER A 1 87 ? -3.061 5.801 0.379 1.00 96.06 87 SER A CA 1
ATOM 707 C C . SER A 1 87 ? -1.604 5.481 0.711 1.00 96.06 87 SER A C 1
ATOM 709 O O . SER A 1 87 ? -0.839 6.380 1.059 1.00 96.06 87 SER A O 1
ATOM 711 N N . ALA A 1 88 ? -1.190 4.218 0.573 1.00 95.88 88 ALA A N 1
ATOM 712 C CA . ALA A 1 88 ? 0.191 3.837 0.845 1.00 95.88 88 ALA A CA 1
ATOM 713 C C . ALA A 1 88 ? 1.174 4.414 -0.186 1.00 95.88 88 ALA A C 1
ATOM 715 O O . ALA A 1 88 ? 2.260 4.859 0.180 1.00 95.88 88 ALA A O 1
ATOM 716 N N . GLY A 1 89 ? 0.788 4.434 -1.463 1.00 95.06 89 GLY A N 1
ATOM 717 C CA . GLY A 1 89 ? 1.580 5.025 -2.535 1.00 95.06 89 GLY A CA 1
ATOM 718 C C . GLY A 1 89 ? 1.820 6.522 -2.352 1.00 95.06 89 GLY A C 1
ATOM 719 O O . GLY A 1 89 ? 2.961 6.972 -2.408 1.00 95.06 89 GLY A O 1
ATOM 720 N N . LEU A 1 90 ? 0.772 7.279 -2.020 1.00 94.81 90 LEU A N 1
ATOM 721 C CA . LEU A 1 90 ? 0.888 8.710 -1.713 1.00 94.81 90 LEU A CA 1
ATOM 722 C C . LEU A 1 90 ? 1.808 8.972 -0.511 1.00 94.81 90 LEU A C 1
ATOM 724 O O . LEU A 1 90 ? 2.598 9.914 -0.520 1.00 94.81 90 LEU A O 1
ATOM 728 N N . ALA A 1 91 ? 1.760 8.119 0.515 1.00 94.81 91 ALA A N 1
ATOM 729 C CA . ALA A 1 91 ? 2.658 8.243 1.661 1.00 94.81 91 ALA A CA 1
ATOM 730 C C . ALA A 1 91 ? 4.121 7.923 1.315 1.00 94.81 91 ALA A C 1
ATOM 732 O O . ALA A 1 91 ? 5.032 8.536 1.876 1.00 94.81 91 ALA A O 1
ATOM 733 N N . ILE A 1 92 ? 4.364 7.003 0.375 1.00 93.88 92 ILE A N 1
ATOM 734 C CA . ILE A 1 92 ? 5.702 6.752 -0.177 1.00 93.88 92 ILE A CA 1
ATOM 735 C C . ILE A 1 92 ? 6.228 7.987 -0.912 1.00 93.88 92 ILE A C 1
ATOM 737 O O . ILE A 1 92 ? 7.370 8.375 -0.677 1.00 93.88 92 ILE A O 1
ATOM 741 N N . GLU A 1 93 ? 5.411 8.615 -1.761 1.00 92.06 93 GLU A N 1
ATOM 742 C CA . GLU A 1 93 ? 5.792 9.836 -2.488 1.00 92.06 93 GLU A CA 1
ATOM 743 C C . GLU A 1 93 ? 6.143 10.974 -1.529 1.00 92.06 93 GLU A C 1
ATOM 745 O O . GLU A 1 93 ? 7.187 11.604 -1.679 1.00 92.06 93 GLU A O 1
ATOM 750 N N . ALA A 1 94 ? 5.316 11.190 -0.503 1.00 90.38 94 ALA A N 1
ATOM 751 C CA . ALA A 1 94 ? 5.577 12.196 0.521 1.00 90.38 94 ALA A CA 1
ATOM 752 C C . ALA A 1 94 ? 6.889 11.924 1.276 1.00 90.38 94 ALA A C 1
ATOM 754 O O . ALA A 1 94 ? 7.660 12.848 1.505 1.00 90.38 94 ALA A O 1
ATOM 755 N N . SER A 1 95 ? 7.182 10.657 1.589 1.00 85.75 95 SER A N 1
ATOM 756 C CA . SER A 1 95 ? 8.413 10.260 2.295 1.00 85.75 95 SER A CA 1
ATOM 757 C C . SER A 1 95 ? 9.679 10.376 1.434 1.00 85.75 95 SER A C 1
ATOM 759 O O . SER A 1 95 ? 10.787 10.358 1.965 1.00 85.75 95 SER A O 1
ATOM 761 N N . GLY A 1 96 ? 9.534 10.436 0.107 1.00 69.00 96 GLY A N 1
ATOM 762 C CA . GLY A 1 96 ? 10.637 10.613 -0.839 1.00 69.00 96 GLY A CA 1
ATOM 763 C C . GLY A 1 96 ? 10.970 12.074 -1.155 1.00 69.00 96 GLY A C 1
ATOM 764 O O . GLY A 1 96 ? 12.010 12.315 -1.756 1.00 69.00 96 GLY A O 1
ATOM 765 N N . ASN A 1 97 ? 10.117 13.026 -0.757 1.00 53.81 97 ASN A N 1
ATOM 766 C CA . ASN A 1 97 ? 10.295 14.464 -1.004 1.00 53.81 97 ASN A CA 1
ATOM 767 C C . ASN A 1 97 ? 11.002 15.210 0.150 1.00 53.81 97 ASN A C 1
ATOM 769 O O . ASN A 1 97 ? 11.135 16.429 0.083 1.00 53.81 97 ASN A O 1
ATOM 773 N N . ASP A 1 98 ? 11.444 14.495 1.190 1.00 43.16 98 ASP A N 1
ATOM 774 C CA . ASP A 1 98 ? 12.206 15.038 2.330 1.00 43.16 98 ASP A CA 1
ATOM 775 C C . ASP A 1 98 ? 13.747 14.998 2.113 1.00 43.16 98 ASP A C 1
ATOM 777 O O . ASP A 1 98 ? 14.511 15.173 3.067 1.00 43.16 98 ASP A O 1
ATOM 781 N N . GLU A 1 99 ? 14.222 14.765 0.879 1.00 36.66 99 GLU A N 1
ATOM 782 C CA . GLU A 1 99 ? 15.635 14.908 0.448 1.00 36.66 99 GLU A CA 1
ATOM 783 C C . GLU A 1 99 ? 15.828 16.171 -0.411 1.00 36.66 99 GLU A C 1
ATOM 785 O O . GLU A 1 99 ? 16.865 16.850 -0.217 1.00 36.66 99 GLU A O 1
#

Secondary structure (DSSP, 8-state):
----EEEEEEEEE-TTSS-EEEEEEEEEEETTTTEEEEEEEEE--GGGS--PPEEEEEEEEEEEEE-SSSEEEEETTT--B-HHHHHHHHHHHHHHS--

Foldseek 3Di:
DPFDKDKFWWWQDDPPDPDIFIWMWIWTFDDVPTKIKTAQIFTQDPPPPDRGGDRPDGIFIWDWDDDPVHIAIAGPVPRDGDSVRRGVVVRVVVVVVPD

pLDDT: mean 85.47, std 14.3, range [36.66, 96.56]